Protein 1RFS (pdb70)

Foldseek 3Di:
DFKAAPVGHGAQQVVCLVPADAQGWGWIQADVRFTWTFHQHPVSHTDQKIFRQQFQPHGDGWPADSVQQWTFDPPPTWIAHVVQATDGDPRPGGTAMWTWDADPRTIHTHDDQDAPVVPRHTGPVVD

Structure (mmCIF, N/CA/C/O backbone):
data_1RFS
#
_entry.id   1RFS
#
_cell.length_a   29.050
_cell.length_b   31.870
_cell.length_c   35.790
_cell.angle_alpha   95.60
_cell.angle_beta   106.10
_cell.angle_gamma   117.30
#
_symmetry.space_group_name_H-M   'P 1'
#
loop_
_entity.id
_entity.type
_entity.pdbx_description
1 polymer 'RIESKE PROTEIN'
2 non-polymer 'FE2/S2 (INORGANIC) CLUSTER'
3 water water
#
loop_
_atom_site.group_PDB
_atom_site.id
_atom_site.type_symbol
_atom_site.label_atom_id
_atom_site.label_alt_id
_atom_site.label_comp_id
_atom_site.label_asym_id
_atom_site.label_entity_id
_atom_site.label_seq_id
_atom_site.pdbx_PDB_ins_code
_atom_site.Cartn_x
_atom_site.Cartn_y
_atom_site.Cartn_z
_atom_site.occupancy
_atom_site.B_iso_or_equiv
_atom_site.auth_seq_id
_atom_site.auth_comp_id
_atom_site.auth_asym_id
_atom_site.auth_atom_id
_atom_site.pdbx_PDB_model_num
ATOM 1 N N . THR A 1 13 ? 15.450 0.804 17.223 1.00 15.05 53 THR A N 1
ATOM 2 C CA . THR A 1 13 ? 14.080 0.730 16.642 1.00 15.16 53 THR A CA 1
ATOM 3 C C . THR A 1 13 ? 14.002 1.723 15.471 1.00 14.32 53 THR A C 1
ATOM 4 O O . THR A 1 13 ? 14.581 2.805 15.549 1.00 14.38 53 THR A O 1
ATOM 9 N N . ILE A 1 14 ? 13.379 1.321 14.365 1.00 13.03 54 ILE A N 1
ATOM 10 C CA . ILE A 1 14 ? 13.261 2.191 13.201 1.00 12.29 54 ILE A CA 1
ATOM 11 C C . ILE A 1 14 ? 12.284 3.326 13.479 1.00 11.69 54 ILE A C 1
ATOM 12 O O . ILE A 1 14 ? 11.144 3.086 13.853 1.00 11.94 54 ILE A O 1
ATOM 18 N N . ALA A 1 15 ? 12.727 4.561 13.289 1.00 11.35 55 ALA A N 1
ATOM 19 C CA . ALA A 1 15 ? 11.858 5.703 13.549 1.00 11.30 55 ALA A CA 1
ATOM 20 C C . ALA A 1 15 ? 10.712 5.744 12.554 1.00 11.36 55 ALA A C 1
ATOM 21 O O . ALA A 1 15 ? 10.893 5.416 11.381 1.00 11.38 55 ALA A O 1
ATOM 24 N N . LYS A 1 16 ? 9.531 6.119 13.035 1.00 11.62 56 LYS A N 1
ATOM 25 C CA . LYS A 1 16 ? 8.350 6.243 12.190 1.00 11.98 56 LYS A CA 1
ATOM 26 C C . LYS A 1 16 ? 7.793 7.658 12.306 1.00 11.76 56 LYS A C 1
ATOM 27 O O . LYS A 1 16 ? 7.759 8.232 13.398 1.00 11.38 56 LYS A O 1
ATOM 37 N N . ASP A 1 17 ? 7.421 8.251 11.179 1.00 11.61 57 ASP A N 1
ATOM 38 C CA . ASP A 1 17 ? 6.863 9.599 11.198 1.00 11.80 57 ASP A CA 1
ATOM 39 C C . ASP A 1 17 ? 5.425 9.591 11.724 1.00 11.98 57 ASP A C 1
ATOM 40 O O . ASP A 1 17 ? 4.878 8.526 12.027 1.00 11.66 57 ASP A O 1
ATOM 46 N N . ALA A 1 18 ? 4.791 10.759 11.764 1.00 12.42 58 ALA A N 1
ATOM 47 C CA . ALA A 1 18 ? 3.419 10.878 12.274 1.00 13.21 58 ALA A CA 1
ATOM 48 C C . ALA A 1 18 ? 2.373 10.085 11.492 1.00 13.62 58 ALA A C 1
ATOM 49 O O . ALA A 1 18 ? 1.261 9.857 11.979 1.00 14.32 58 ALA A O 1
ATOM 52 N N . LEU A 1 19 ? 2.701 9.695 10.266 1.00 13.25 59 LEU A N 1
ATOM 53 C CA . LEU A 1 19 ? 1.773 8.928 9.449 1.00 12.84 59 LEU A CA 1
ATOM 54 C C . LEU A 1 19 ? 2.045 7.436 9.526 1.00 12.44 59 LEU A C 1
ATOM 55 O O . LEU A 1 19 ? 1.375 6.652 8.871 1.00 12.04 59 LEU A O 1
ATOM 61 N N . GLY A 1 20 ? 3.016 7.045 10.349 1.00 11.71 60 GLY A N 1
ATOM 62 C CA . GLY A 1 20 ? 3.345 5.636 10.499 1.00 11.02 60 GLY A CA 1
ATOM 63 C C . GLY A 1 20 ? 4.342 5.079 9.493 1.00 10.55 60 GLY A C 1
ATOM 64 O O . GLY A 1 20 ? 4.507 3.870 9.393 1.00 10.60 60 GLY A O 1
ATOM 66 N N . ASN A 1 21 ? 5.029 5.949 8.767 1.00 10.22 61 ASN A N 1
ATOM 67 C CA . ASN A 1 21 ? 6.010 5.509 7.776 1.00 10.22 61 ASN A CA 1
ATOM 68 C C . ASN A 1 21 ? 7.411 5.543 8.333 1.00 10.07 61 ASN A C 1
ATOM 69 O O . ASN A 1 21 ? 7.745 6.475 9.064 1.00 10.26 61 ASN A O 1
ATOM 77 N N . ASP A 1 22 ? 8.232 4.554 7.972 1.00 9.96 62 ASP A N 1
ATOM 78 C CA . ASP A 1 22 ? 9.624 4.500 8.419 1.00 10.01 62 ASP A CA 1
ATOM 79 C C . ASP A 1 22 ? 10.301 5.768 7.936 1.00 9.64 62 ASP A C 1
ATOM 80 O O . ASP A 1 22 ? 10.005 6.248 6.845 1.00 9.90 62 ASP A O 1
ATOM 86 N N . VAL A 1 23 ? 11.186 6.338 8.740 1.00 9.36 63 VAL A N 1
ATOM 87 C CA . VAL A 1 23 ? 11.872 7.546 8.320 1.00 9.39 63 VAL A CA 1
ATOM 88 C C . VAL A 1 23 ? 13.082 7.165 7.471 1.00 10.06 63 VAL A C 1
ATOM 89 O O . VAL A 1 23 ? 13.989 6.481 7.949 1.00 9.71 63 VAL A O 1
ATOM 94 N N . ILE A 1 24 ? 13.050 7.535 6.194 1.00 10.21 64 ILE A N 1
ATOM 95 C CA . ILE A 1 24 ? 14.164 7.261 5.288 1.00 10.77 64 ILE A CA 1
ATOM 96 C C . ILE A 1 24 ? 15.008 8.538 5.247 1.00 10.45 64 ILE A C 1
ATOM 97 O O . ILE A 1 24 ? 14.580 9.562 4.709 1.00 11.20 64 ILE A O 1
ATOM 103 N N . ALA A 1 25 ? 16.195 8.466 5.842 1.00 10.64 65 ALA A N 1
ATOM 104 C CA . ALA A 1 25 ? 17.102 9.612 5.969 1.00 10.75 65 ALA A CA 1
ATOM 105 C C . ALA A 1 25 ? 17.234 10.569 4.778 1.00 11.01 65 ALA A C 1
ATOM 106 O O . ALA A 1 25 ? 17.005 11.775 4.909 1.00 11.17 65 ALA A O 1
ATOM 109 N N . ALA A 1 26 ? 17.613 10.039 3.623 1.00 11.00 66 ALA A N 1
ATOM 110 C CA . ALA A 1 26 ? 17.796 10.860 2.428 1.00 11.05 66 ALA A CA 1
ATOM 111 C C . ALA A 1 26 ? 16.526 11.616 2.052 1.00 11.59 66 ALA A C 1
ATOM 112 O O . ALA A 1 26 ? 16.591 12.763 1.633 1.00 11.35 66 ALA A O 1
ATOM 115 N N . GLU A 1 27 ? 15.367 10.985 2.242 1.00 11.95 67 GLU A N 1
ATOM 116 C CA . GLU A 1 27 ? 14.091 11.618 1.909 1.00 12.40 67 GLU A CA 1
ATOM 117 C C . GLU A 1 27 ? 13.702 12.675 2.938 1.00 12.38 67 GLU A C 1
ATOM 118 O O . GLU A 1 27 ? 13.200 13.753 2.584 1.00 11.95 67 GLU A O 1
ATOM 125 N N . TRP A 1 28 ? 13.921 12.346 4.209 1.00 12.37 68 TRP A N 1
ATOM 126 C CA . TRP A 1 28 ? 13.619 13.247 5.315 1.00 12.72 68 TRP A CA 1
ATOM 127 C C . TRP A 1 28 ? 14.364 14.574 5.144 1.00 12.81 68 TRP A C 1
ATOM 128 O O . TRP A 1 28 ? 13.779 15.651 5.301 1.00 12.34 68 TRP A O 1
ATOM 141 N N . LEU A 1 29 ? 15.648 14.485 4.807 1.00 13.05 69 LEU A N 1
ATOM 142 C CA . LEU A 1 29 ? 16.485 15.670 4.615 1.00 13.75 69 LEU A CA 1
ATOM 143 C C . LEU A 1 29 ? 16.085 16.543 3.418 1.00 14.08 69 LEU A C 1
ATOM 144 O O . LEU A 1 29 ? 16.538 17.676 3.288 1.00 14.53 69 LEU A O 1
ATOM 150 N N . LYS A 1 30 ? 15.239 16.022 2.536 1.00 14.46 70 LYS A N 1
ATOM 151 C CA . LYS A 1 30 ? 14.795 16.793 1.378 1.00 14.49 70 LYS A CA 1
ATOM 152 C C . LYS A 1 30 ? 13.605 17.672 1.720 1.00 14.97 70 LYS A C 1
ATOM 153 O O . LYS A 1 30 ? 13.386 18.695 1.080 1.00 15.12 70 LYS A O 1
ATOM 163 N N . THR A 1 31 ? 12.821 17.260 2.715 1.00 14.89 71 THR A N 1
ATOM 164 C CA . THR A 1 31 ? 11.619 17.993 3.089 1.00 15.33 71 THR A CA 1
ATOM 165 C C . THR A 1 31 ? 11.643 18.655 4.462 1.00 14.84 71 THR A C 1
ATOM 166 O O . THR A 1 31 ? 10.674 19.298 4.866 1.00 14.75 71 THR A O 1
ATOM 172 N N . HIS A 1 32 ? 12.726 18.465 5.200 1.00 14.33 72 HIS A N 1
ATOM 173 C CA . HIS A 1 32 ? 12.842 19.075 6.514 1.00 13.93 72 HIS A CA 1
ATOM 174 C C . HIS A 1 32 ? 14.034 20.017 6.496 1.00 13.30 72 HIS A C 1
ATOM 175 O O . HIS A 1 32 ? 15.169 19.576 6.358 1.00 13.24 72 HIS A O 1
ATOM 185 N N . ALA A 1 33 ? 13.751 21.311 6.600 1.00 12.43 73 ALA A N 1
ATOM 186 C CA . ALA A 1 33 ? 14.779 22.343 6.561 1.00 12.17 73 ALA A CA 1
ATOM 187 C C . ALA A 1 33 ? 15.791 22.271 7.690 1.00 12.01 73 ALA A C 1
ATOM 188 O O . ALA A 1 33 ? 15.495 21.778 8.782 1.00 11.38 73 ALA A O 1
ATOM 191 N N . PRO A 1 34 ? 17.015 22.761 7.437 1.00 12.09 74 PRO A N 1
ATOM 192 C CA . PRO A 1 34 ? 18.042 22.741 8.485 1.00 12.14 74 PRO A CA 1
ATOM 193 C C . PRO A 1 34 ? 17.468 23.434 9.720 1.00 12.50 74 PRO A C 1
ATOM 194 O O . PRO A 1 34 ? 16.751 24.435 9.603 1.00 12.40 74 PRO A O 1
ATOM 198 N N . GLY A 1 35 ? 17.729 22.866 10.892 1.00 12.93 75 GLY A N 1
ATOM 199 C CA . GLY A 1 35 ? 17.213 23.438 12.121 1.00 13.18 75 GLY A CA 1
ATOM 200 C C . GLY A 1 35 ? 15.841 22.907 12.492 1.00 13.43 75 GLY A C 1
ATOM 201 O O . GLY A 1 35 ? 15.287 23.280 13.524 1.00 13.80 75 GLY A O 1
ATOM 203 N N . ASP A 1 36 ? 15.274 22.051 11.652 1.00 13.49 76 ASP A N 1
ATOM 204 C CA . ASP A 1 36 ? 13.962 21.480 11.921 1.00 13.13 76 ASP A CA 1
ATOM 205 C C . ASP A 1 36 ? 13.992 20.496 13.096 1.00 12.72 76 ASP A C 1
ATOM 206 O O . ASP A 1 36 ? 14.984 19.798 13.307 1.00 12.17 76 ASP A O 1
ATOM 212 N N . ARG A 1 37 ? 12.915 20.478 13.879 1.00 12.19 77 ARG A N 1
ATOM 213 C CA . ARG A 1 37 ? 12.769 19.545 15.001 1.00 11.94 77 ARG A CA 1
ATOM 214 C C . ARG A 1 37 ? 11.340 19.025 14.839 1.00 11.10 77 ARG A C 1
ATOM 215 O O . ARG A 1 37 ? 10.381 19.778 14.973 1.00 10.93 77 ARG A O 1
ATOM 229 N N . THR A 1 38 ? 11.208 17.764 14.440 1.00 10.22 78 THR A N 1
ATOM 230 C CA . THR A 1 38 ? 9.902 17.152 14.226 1.00 8.97 78 THR A CA 1
ATOM 231 C C . THR A 1 38 ? 9.785 15.858 15.034 1.00 8.33 78 THR A C 1
ATOM 232 O O . THR A 1 38 ? 10.758 15.109 15.175 1.00 7.93 78 THR A O 1
ATOM 238 N N . LEU A 1 39 ? 8.604 15.614 15.586 1.00 7.91 79 LEU A N 1
ATOM 239 C CA . LEU A 1 39 ? 8.363 14.413 16.371 1.00 7.68 79 LEU A CA 1
ATOM 240 C C . LEU A 1 39 ? 8.211 13.160 15.517 1.00 7.82 79 LEU A C 1
ATOM 241 O O . LEU A 1 39 ? 7.622 13.198 14.430 1.00 7.73 79 LEU A O 1
ATOM 247 N N . THR A 1 40 ? 8.784 12.064 15.998 1.00 7.89 80 THR A N 1
ATOM 248 C CA . THR A 1 40 ? 8.686 10.778 15.330 1.00 8.45 80 THR A CA 1
ATOM 249 C C . THR A 1 40 ? 8.410 9.763 16.441 1.00 9.15 80 THR A C 1
ATOM 250 O O . THR A 1 40 ? 8.411 10.107 17.626 1.00 9.01 80 THR A O 1
ATOM 256 N N . GLN A 1 41 ? 8.149 8.524 16.069 1.00 9.37 81 GLN A N 1
ATOM 257 C CA . GLN A 1 41 ? 7.896 7.502 17.064 1.00 11.19 81 GLN A CA 1
ATOM 258 C C . GLN A 1 41 ? 9.254 6.857 17.370 1.00 10.86 81 GLN A C 1
ATOM 259 O O . GLN A 1 41 ? 9.889 6.306 16.467 1.00 11.18 81 GLN A O 1
ATOM 268 N N . GLY A 1 42 ? 9.707 6.958 18.618 1.00 10.91 82 GLY A N 1
ATOM 269 C CA . GLY A 1 42 ? 10.997 6.397 18.991 1.00 10.80 82 GLY A CA 1
ATOM 270 C C . GLY A 1 42 ? 10.992 5.117 19.801 1.00 10.88 82 GLY A C 1
ATOM 271 O O . GLY A 1 42 ? 10.128 4.255 19.618 1.00 10.77 82 GLY A O 1
ATOM 273 N N . LEU A 1 43 ? 11.969 4.993 20.700 1.00 11.14 83 LEU A N 1
ATOM 274 C CA . LEU A 1 43 ? 12.107 3.815 21.553 1.00 11.56 83 LEU A CA 1
ATOM 275 C C . LEU A 1 43 ? 10.864 3.629 22.409 1.00 12.06 83 LEU A C 1
ATOM 276 O O . LEU A 1 43 ? 10.392 4.569 23.054 1.00 11.68 83 LEU A O 1
ATOM 282 N N . LYS A 1 44 ? 10.348 2.404 22.410 1.00 12.53 84 LYS A N 1
ATOM 283 C CA . LYS A 1 44 ? 9.150 2.053 23.171 1.00 13.40 84 LYS A CA 1
ATOM 284 C C . LYS A 1 44 ? 7.949 2.902 22.762 1.00 13.18 84 LYS A C 1
ATOM 285 O O . LYS A 1 44 ? 7.017 3.062 23.534 1.00 13.50 84 LYS A O 1
ATOM 295 N N . GLY A 1 45 ? 7.994 3.435 21.540 1.00 12.97 85 GLY A N 1
ATOM 296 C CA . GLY A 1 45 ? 6.921 4.258 21.018 1.00 12.31 85 GLY A CA 1
ATOM 297 C C . GLY A 1 45 ? 6.906 5.712 21.459 1.00 12.17 85 GLY A C 1
ATOM 298 O O . GLY A 1 45 ? 6.074 6.487 20.975 1.00 12.13 85 GLY A O 1
ATOM 300 N N . ASP A 1 46 ? 7.831 6.106 22.333 1.00 11.64 86 ASP A N 1
ATOM 301 C CA . ASP A 1 46 ? 7.873 7.485 22.823 1.00 11.42 86 ASP A CA 1
ATOM 302 C C . ASP A 1 46 ? 8.118 8.523 21.750 1.00 10.74 86 ASP A C 1
ATOM 303 O O . ASP A 1 46 ? 8.973 8.330 20.892 1.00 10.95 86 ASP A O 1
ATOM 309 N N . PRO A 1 47 ? 7.345 9.621 21.765 1.00 10.20 87 PRO A N 1
ATOM 310 C CA . PRO A 1 47 ? 7.550 10.666 20.762 1.00 9.23 87 PRO A CA 1
ATOM 311 C C . PRO A 1 47 ? 8.985 11.155 20.942 1.00 8.73 87 PRO A C 1
ATOM 312 O O . PRO A 1 47 ? 9.410 11.479 22.055 1.00 8.07 87 PRO A O 1
ATOM 316 N N . THR A 1 48 ? 9.735 11.174 19.851 1.00 8.17 88 THR A N 1
ATOM 317 C CA . THR A 1 48 ? 11.131 11.561 19.893 1.00 8.17 88 THR A CA 1
ATOM 318 C C . THR A 1 48 ? 11.452 12.523 18.762 1.00 7.79 88 THR A C 1
ATOM 319 O O . THR A 1 48 ? 11.050 12.311 17.627 1.00 7.77 88 THR A O 1
ATOM 325 N N . TYR A 1 49 ? 12.122 13.614 19.097 1.00 8.11 89 TYR A N 1
ATOM 326 C CA . TYR A 1 49 ? 12.497 14.603 18.100 1.00 8.08 89 TYR A CA 1
ATOM 327 C C . TYR A 1 49 ? 13.663 14.186 17.212 1.00 8.42 89 TYR A C 1
ATOM 328 O O . TYR A 1 49 ? 14.728 13.790 17.708 1.00 7.82 89 TYR A O 1
ATOM 339 N N . LEU A 1 50 ? 13.432 14.249 15.903 1.00 8.83 90 LEU A N 1
ATOM 340 C CA . LEU A 1 50 ? 14.467 13.977 14.913 1.00 9.64 90 LEU A CA 1
ATOM 341 C C . LEU A 1 50 ? 14.878 15.414 14.548 1.00 10.00 90 LEU A C 1
ATOM 342 O O . LEU A 1 50 ? 14.014 16.255 14.258 1.00 10.06 90 LEU A O 1
ATOM 348 N N . VAL A 1 51 ? 16.168 15.723 14.641 1.00 10.44 91 VAL A N 1
ATOM 349 C CA . VAL A 1 51 ? 16.642 17.077 14.364 1.00 11.22 91 VAL A CA 1
ATOM 350 C C . VAL A 1 51 ? 17.566 17.190 13.153 1.00 11.56 91 VAL A C 1
ATOM 351 O O . VAL A 1 51 ? 18.518 16.416 13.011 1.00 11.03 91 VAL A O 1
ATOM 356 N N . VAL A 1 52 ? 17.274 18.152 12.282 1.00 12.03 92 VAL A N 1
ATOM 357 C CA . VAL A 1 52 ? 18.108 18.395 11.109 1.00 12.77 92 VAL A CA 1
ATOM 358 C C . VAL A 1 52 ? 19.062 19.496 11.540 1.00 13.59 92 VAL A C 1
ATOM 359 O O . VAL A 1 52 ? 18.637 20.569 11.973 1.00 13.55 92 VAL A O 1
ATOM 364 N N . GLU A 1 53 ? 20.349 19.179 11.504 1.00 14.57 93 GLU A N 1
ATOM 365 C CA . GLU A 1 53 ? 21.397 20.105 11.898 1.00 15.56 93 GLU A CA 1
ATOM 366 C C . GLU A 1 53 ? 21.529 21.281 10.953 1.00 16.22 93 GLU A C 1
ATOM 367 O O . GLU A 1 53 ? 20.986 21.273 9.847 1.00 15.92 93 GLU A O 1
ATOM 374 N N . SER A 1 54 ? 22.315 22.257 11.391 1.00 16.53 94 SER A N 1
ATOM 375 C CA . SER A 1 54 ? 22.598 23.469 10.637 1.00 17.29 94 SER A CA 1
ATOM 376 C C . SER A 1 54 ? 23.175 23.179 9.252 1.00 17.23 94 SER A C 1
ATOM 377 O O . SER A 1 54 ? 22.875 23.876 8.279 1.00 17.47 94 SER A O 1
ATOM 382 N N . ASP A 1 55 ? 24.023 22.158 9.182 1.00 17.05 95 ASP A N 1
ATOM 383 C CA . ASP A 1 55 ? 24.675 21.772 7.936 1.00 16.65 95 ASP A CA 1
ATOM 384 C C . ASP A 1 55 ? 23.881 20.758 7.109 1.00 15.88 95 ASP A C 1
ATOM 385 O O . ASP A 1 55 ? 24.455 19.996 6.332 1.00 15.74 95 ASP A O 1
ATOM 391 N N . LYS A 1 56 ? 22.581 20.675 7.355 1.00 14.66 96 LYS A N 1
ATOM 392 C CA . LYS A 1 56 ? 21.728 19.768 6.607 1.00 13.55 96 LYS A CA 1
ATOM 393 C C . LYS A 1 56 ? 22.051 18.273 6.773 1.00 13.36 96 LYS A C 1
ATOM 394 O O . LYS A 1 56 ? 22.028 17.510 5.809 1.00 13.13 96 LYS A O 1
ATOM 404 N N . THR A 1 57 ? 22.360 17.853 7.995 1.00 12.85 97 THR A N 1
ATOM 405 C CA . THR A 1 57 ? 22.612 16.438 8.262 1.00 12.44 97 THR A CA 1
ATOM 406 C C . THR A 1 57 ? 21.759 16.120 9.489 1.00 12.08 97 THR A C 1
ATOM 407 O O . THR A 1 57 ? 21.381 17.026 10.231 1.00 11.80 97 THR A O 1
ATOM 413 N N . LEU A 1 58 ? 21.407 14.858 9.687 1.00 11.64 98 LEU A N 1
ATOM 414 C CA . LEU A 1 58 ? 20.615 14.507 10.856 1.00 11.71 98 LEU A CA 1
ATOM 415 C C . LEU A 1 58 ? 21.503 14.509 12.087 1.00 11.53 98 LEU A C 1
ATOM 416 O O . LEU A 1 58 ? 22.668 14.099 12.028 1.00 11.29 98 LEU A O 1
ATOM 422 N N . ALA A 1 59 ? 20.962 14.989 13.201 1.00 10.84 99 ALA A N 1
ATOM 423 C CA . ALA A 1 59 ? 21.702 15.015 14.449 1.00 10.31 99 ALA A CA 1
ATOM 424 C C . ALA A 1 59 ? 21.934 13.565 14.879 1.00 10.12 99 ALA A C 1
ATOM 425 O O . ALA A 1 59 ? 21.138 12.681 14.564 1.00 9.86 99 ALA A O 1
ATOM 428 N N . THR A 1 60 ? 23.015 13.334 15.609 1.00 9.91 100 THR A N 1
ATOM 429 C CA . THR A 1 60 ? 23.377 12.000 16.060 1.00 10.52 100 THR A CA 1
ATOM 430 C C . THR A 1 60 ? 22.644 11.521 17.302 1.00 10.17 100 THR A C 1
ATOM 431 O O . THR A 1 60 ? 22.931 10.435 17.817 1.00 10.25 100 THR A O 1
ATOM 437 N N . PHE A 1 61 ? 21.715 12.336 17.790 1.00 9.66 101 PHE A N 1
ATOM 438 C CA . PHE A 1 61 ? 20.920 11.970 18.952 1.00 9.30 101 PHE A CA 1
ATOM 439 C C . PHE A 1 61 ? 19.497 12.451 18.739 1.00 9.12 101 PHE A C 1
ATOM 440 O O . PHE A 1 61 ? 19.251 13.405 17.983 1.00 9.13 101 PHE A O 1
ATOM 449 N N . GLY A 1 62 ? 18.562 11.751 19.367 1.00 8.42 102 GLY A N 1
ATOM 450 C CA . GLY A 1 62 ? 17.162 12.110 19.293 1.00 7.59 102 GLY A CA 1
ATOM 451 C C . GLY A 1 62 ? 16.803 12.563 20.689 1.00 7.09 102 GLY A C 1
ATOM 452 O O . GLY A 1 62 ? 17.454 12.148 21.659 1.00 7.43 102 GLY A O 1
ATOM 454 N N . ILE A 1 63 ? 15.798 13.426 20.802 1.00 6.78 103 ILE A N 1
ATOM 455 C CA . ILE A 1 63 ? 15.369 13.946 22.101 1.00 6.17 103 ILE A CA 1
ATOM 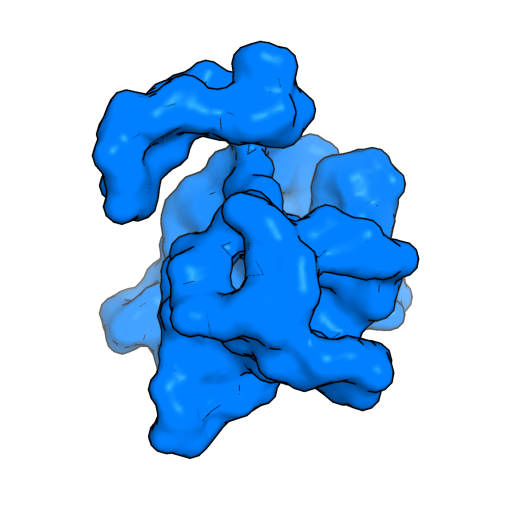456 C C . ILE A 1 63 ? 13.970 13.439 22.421 1.00 6.10 103 ILE A C 1
ATOM 457 O O . ILE A 1 63 ? 13.016 13.762 21.719 1.00 6.07 103 ILE A O 1
ATOM 463 N N . ASN A 1 64 ? 13.876 12.602 23.449 1.00 5.97 104 ASN A N 1
ATOM 464 C CA . ASN A 1 64 ? 12.602 12.028 23.889 1.00 5.97 104 ASN A CA 1
ATOM 465 C C . ASN A 1 64 ? 11.746 13.197 24.369 1.00 6.05 104 ASN A C 1
ATOM 466 O O . ASN A 1 64 ? 12.127 13.894 25.306 1.00 6.89 104 ASN A O 1
ATOM 474 N N . ALA A 1 65 ? 10.605 13.421 23.726 1.00 5.52 105 ALA A N 1
ATOM 475 C CA . ALA A 1 65 ? 9.716 14.544 24.066 1.00 5.52 105 ALA A CA 1
ATOM 476 C C . ALA A 1 65 ? 8.780 14.380 25.287 1.00 5.58 105 ALA A C 1
ATOM 477 O O . ALA A 1 65 ? 7.959 15.255 25.564 1.00 5.78 105 ALA A O 1
ATOM 480 N N . VAL A 1 66 ? 8.906 13.281 26.018 1.00 5.37 106 VAL A N 1
ATOM 481 C CA . VAL A 1 66 ? 8.057 13.043 27.186 1.00 4.92 106 VAL A CA 1
ATOM 482 C C . VAL A 1 66 ? 8.564 13.845 28.390 1.00 5.21 106 VAL A C 1
ATOM 483 O O . VAL A 1 66 ? 9.633 13.562 28.938 1.00 5.11 106 VAL A O 1
ATOM 488 N N . CYS A 1 67 ? 7.802 14.864 28.781 1.00 5.09 107 CYS A N 1
ATOM 489 C CA . CYS A 1 67 ? 8.162 15.719 29.916 1.00 5.13 107 CYS A CA 1
ATOM 490 C C . CYS A 1 67 ? 8.519 14.891 31.164 1.00 5.05 107 CYS A C 1
ATOM 491 O O . CYS A 1 67 ? 7.854 13.913 31.490 1.00 5.17 107 CYS A O 1
ATOM 495 N N . THR A 1 68 ? 9.551 15.304 31.881 1.00 5.22 108 THR A N 1
ATOM 496 C CA . THR A 1 68 ? 9.968 14.566 33.063 1.00 5.86 108 THR A CA 1
ATOM 497 C C . THR A 1 68 ? 9.156 14.886 34.308 1.00 6.21 108 THR A C 1
ATOM 498 O O . THR A 1 68 ? 9.454 14.363 35.392 1.00 6.20 108 THR A O 1
ATOM 504 N N . HIS A 1 69 ? 8.172 15.775 34.171 1.00 6.07 109 HIS A N 1
ATOM 505 C CA . HIS A 1 69 ? 7.311 16.112 35.302 1.00 6.84 109 HIS A CA 1
ATOM 506 C C . HIS A 1 69 ? 6.170 15.090 35.325 1.00 7.38 109 HIS A C 1
ATOM 507 O O . HIS A 1 69 ? 6.175 14.170 36.149 1.00 7.63 109 HIS A O 1
ATOM 516 N N . LEU A 1 70 ? 5.225 15.224 34.394 1.00 7.32 110 LEU A N 1
ATOM 517 C CA . LEU A 1 70 ? 4.077 14.327 34.364 1.00 8.93 110 LEU A CA 1
ATOM 518 C C . LEU A 1 70 ? 3.823 13.630 33.023 1.00 9.37 110 LEU A C 1
ATOM 519 O O . LEU A 1 70 ? 2.794 12.974 32.834 1.00 10.35 110 LEU A O 1
ATOM 525 N N . GLY A 1 71 ? 4.726 13.802 32.065 1.00 9.52 111 GLY A N 1
ATOM 526 C CA . GLY A 1 71 ? 4.534 13.084 30.818 1.00 9.38 111 GLY A CA 1
ATOM 527 C C . GLY A 1 71 ? 3.776 13.690 29.666 1.00 9.19 111 GLY A C 1
ATOM 528 O O . GLY A 1 71 ? 3.332 12.953 28.776 1.00 9.39 111 GLY A O 1
ATOM 530 N N . CYS A 1 72 ? 3.557 14.994 29.681 1.00 8.81 112 CYS A N 1
ATOM 531 C CA . CYS A 1 72 ? 2.928 15.615 28.530 1.00 8.32 112 CYS A CA 1
ATOM 532 C C . CYS A 1 72 ? 4.013 15.638 27.438 1.00 8.73 112 CYS A C 1
ATOM 533 O O . CYS A 1 72 ? 5.199 15.452 27.737 1.00 8.41 112 CYS A O 1
ATOM 537 N N . VAL A 1 73 ? 3.603 15.752 26.174 1.00 8.57 113 VAL A N 1
ATOM 538 C CA . VAL A 1 73 ? 4.555 15.813 25.067 1.00 7.98 113 VAL A CA 1
ATOM 539 C C . VAL A 1 73 ? 4.949 17.266 24.879 1.00 7.90 113 VAL A C 1
ATOM 540 O O . VAL A 1 73 ? 4.104 18.123 24.654 1.00 8.63 113 VAL A O 1
ATOM 545 N N . VAL A 1 74 ? 6.236 17.545 24.999 1.00 7.50 114 VAL A N 1
ATOM 546 C CA 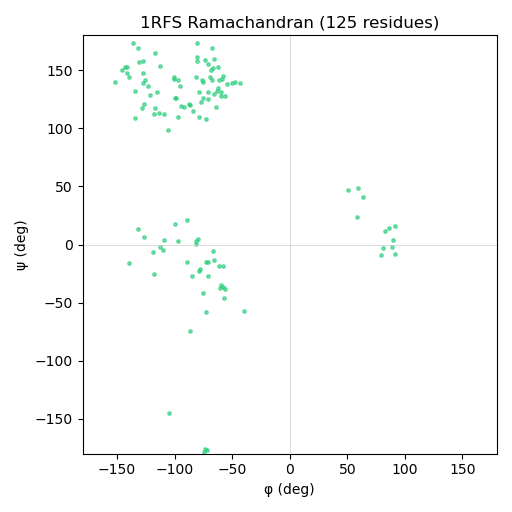. VAL A 1 74 ? 6.741 18.912 24.899 1.00 7.32 114 VAL A CA 1
ATOM 547 C C . VAL A 1 74 ? 7.052 19.399 23.477 1.00 7.11 114 VAL A C 1
ATOM 548 O O . VAL A 1 74 ? 7.879 18.811 22.778 1.00 6.83 114 VAL A O 1
ATOM 553 N N . PRO A 1 75 ? 6.387 20.482 23.031 1.00 6.78 115 PRO A N 1
ATOM 554 C CA . PRO A 1 75 ? 6.622 21.030 21.695 1.00 7.01 115 PRO A CA 1
ATOM 555 C C . PRO A 1 75 ? 7.873 21.908 21.685 1.00 7.16 115 PRO A C 1
ATOM 556 O O . PRO A 1 75 ? 8.318 22.377 22.726 1.00 6.90 115 PRO A O 1
ATOM 560 N N . PHE A 1 76 ? 8.424 22.149 20.505 1.00 7.53 116 PHE A N 1
ATOM 561 C CA . PHE A 1 76 ? 9.599 22.990 20.380 1.00 8.00 116 PHE A CA 1
ATOM 562 C C . PHE A 1 76 ? 9.159 24.413 20.041 1.00 8.72 116 PHE A C 1
ATOM 563 O O . PHE A 1 76 ? 8.286 24.612 19.195 1.00 9.11 116 PHE A O 1
ATOM 572 N N . ASN A 1 77 ? 9.779 25.386 20.700 1.00 9.14 117 ASN A N 1
ATOM 573 C CA . ASN A 1 77 ? 9.507 26.804 20.488 1.00 9.71 117 ASN A CA 1
ATOM 574 C C . ASN A 1 77 ? 10.719 27.317 19.712 1.00 10.18 117 ASN A C 1
ATOM 575 O O . ASN A 1 77 ? 11.778 27.584 20.293 1.00 10.26 117 ASN A O 1
ATOM 583 N N . ALA A 1 78 ? 10.580 27.416 18.396 1.00 11.10 118 ALA A N 1
ATOM 584 C CA . ALA A 1 78 ? 11.677 27.872 17.546 1.00 11.49 118 ALA A CA 1
ATOM 585 C C . ALA A 1 78 ? 12.151 29.288 17.868 1.00 11.66 118 ALA A C 1
ATOM 586 O O . ALA A 1 78 ? 13.354 29.560 17.849 1.00 11.65 118 ALA A O 1
ATOM 589 N N . ALA A 1 79 ? 11.214 30.169 18.217 1.00 11.41 119 ALA A N 1
ATOM 590 C CA . ALA A 1 79 ? 11.544 31.557 18.533 1.00 11.33 119 ALA A CA 1
ATOM 591 C C . ALA A 1 79 ? 12.520 31.714 19.698 1.00 11.45 119 ALA A C 1
ATOM 592 O O . ALA A 1 79 ? 13.365 32.620 19.692 1.00 11.10 119 ALA A O 1
ATOM 595 N N . GLU A 1 80 ? 12.414 30.836 20.693 1.00 11.09 120 GLU A N 1
ATOM 596 C CA . GLU A 1 80 ? 13.284 30.895 21.866 1.00 11.04 120 GLU A CA 1
ATOM 597 C C . GLU A 1 80 ? 14.292 29.755 21.959 1.00 11.33 120 GLU A C 1
ATOM 598 O O . GLU A 1 80 ? 15.122 29.729 22.873 1.00 11.01 120 GLU A O 1
ATOM 605 N N . ASN A 1 81 ? 14.206 28.808 21.033 1.00 11.55 121 ASN A N 1
ATOM 606 C CA . ASN A 1 81 ? 15.118 27.664 21.040 1.00 11.62 121 ASN A CA 1
ATOM 607 C C . ASN A 1 81 ? 15.001 26.891 22.336 1.00 10.50 121 ASN A C 1
ATOM 608 O O . ASN A 1 81 ? 15.998 26.554 22.976 1.00 10.32 121 ASN A O 1
ATOM 616 N N . LYS A 1 82 ? 13.761 26.608 22.702 1.00 9.71 122 LYS A N 1
ATOM 617 C CA . LYS A 1 82 ? 13.464 25.866 23.910 1.00 9.10 122 LYS A CA 1
ATOM 618 C C . LYS A 1 82 ? 12.285 24.950 23.655 1.00 8.41 122 LYS A C 1
ATOM 619 O O . LYS A 1 82 ? 11.480 25.200 22.755 1.00 8.45 122 LYS A O 1
ATOM 629 N N . PHE A 1 83 ? 12.230 23.856 24.404 1.00 7.67 123 PHE A N 1
ATOM 630 C CA . PHE A 1 83 ? 11.101 22.935 24.360 1.00 6.94 123 PHE A CA 1
ATOM 631 C C . PHE A 1 83 ? 10.362 23.430 25.599 1.00 6.91 123 PHE A C 1
ATOM 632 O O . PHE A 1 83 ? 10.969 23.566 26.659 1.00 6.31 123 PHE A O 1
ATOM 641 N N . ILE A 1 84 ? 9.091 23.777 25.445 1.00 6.75 124 ILE A N 1
ATOM 642 C CA . ILE A 1 84 ? 8.297 24.316 26.549 1.00 6.73 124 ILE A CA 1
ATOM 643 C C . ILE A 1 84 ? 7.015 23.502 26.705 1.00 7.09 124 ILE A C 1
ATOM 644 O O . ILE A 1 84 ? 6.216 23.401 25.765 1.00 6.81 124 ILE A O 1
ATOM 650 N N . CYS A 1 85 ? 6.832 22.912 27.886 1.00 7.31 125 CYS A N 1
ATOM 651 C CA . CYS A 1 85 ? 5.676 22.060 28.156 1.00 7.53 125 CYS A CA 1
ATOM 652 C C . CYS A 1 85 ? 4.409 22.862 28.419 1.00 8.53 125 CYS A C 1
ATOM 653 O O . CYS A 1 85 ? 4.348 23.670 29.350 1.00 8.69 125 CYS A O 1
ATOM 657 N N . PRO A 1 86 ? 3.363 22.610 27.625 1.00 9.00 126 PRO A N 1
ATOM 658 C CA . PRO A 1 86 ? 2.089 23.316 27.775 1.00 9.69 126 PRO A CA 1
ATOM 659 C C . PRO A 1 86 ? 1.299 22.881 29.015 1.00 9.77 126 PRO A C 1
ATOM 660 O O . PRO A 1 86 ? 0.371 23.560 29.413 1.00 10.23 126 PRO A O 1
ATOM 664 N N . CYS A 1 87 ? 1.657 21.757 29.624 1.00 9.30 127 CYS A N 1
ATOM 665 C CA . CYS A 1 87 ? 0.920 21.310 30.789 1.00 8.91 127 CYS A CA 1
ATOM 666 C C . CYS A 1 87 ? 1.165 22.130 32.049 1.00 8.98 127 CYS A C 1
ATOM 667 O O . CYS A 1 87 ? 0.213 22.674 32.622 1.00 9.14 127 CYS A O 1
ATOM 671 N N . HIS A 1 88 ? 2.415 22.230 32.497 1.00 8.51 128 HIS A N 1
ATOM 672 C CA . HIS A 1 88 ? 2.707 23.009 33.691 1.00 8.15 128 HIS A CA 1
ATOM 673 C C . HIS A 1 88 ? 3.881 23.967 33.512 1.00 8.14 128 HIS A C 1
ATOM 674 O O . HIS A 1 88 ? 4.409 24.492 34.491 1.00 8.08 128 HIS A O 1
ATOM 683 N N . GLY A 1 89 ? 4.285 24.168 32.254 1.00 7.93 129 GLY A N 1
ATOM 684 C CA . GLY A 1 89 ? 5.340 25.114 31.942 1.00 7.66 129 GLY A CA 1
ATOM 685 C C . GLY A 1 89 ? 6.807 24.762 32.046 1.00 7.76 129 GLY A C 1
ATOM 686 O O . GLY A 1 89 ? 7.642 25.673 32.031 1.00 8.32 129 GLY A O 1
ATOM 688 N N . SER A 1 90 ? 7.141 23.487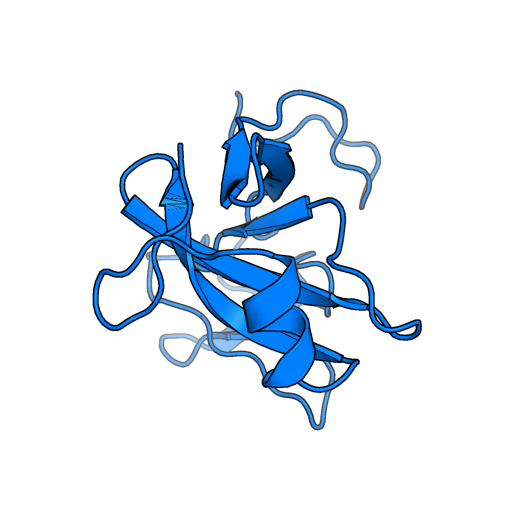 32.205 1.00 7.25 130 SER A N 1
ATOM 689 C CA . SER A 1 90 ? 8.543 23.092 32.265 1.00 6.94 130 SER A CA 1
ATOM 690 C C . SER A 1 90 ? 9.248 23.549 30.977 1.00 6.80 130 SER A C 1
ATOM 691 O O . SER A 1 90 ? 8.656 23.561 29.889 1.00 6.20 130 SER A O 1
ATOM 696 N N . GLN A 1 91 ? 10.509 23.942 31.108 1.00 6.71 131 GLN A N 1
ATOM 697 C CA . GLN A 1 91 ? 11.289 24.413 29.963 1.00 6.93 131 GLN A CA 1
ATOM 698 C C . GLN A 1 91 ? 12.607 23.664 29.856 1.00 6.72 131 GLN A C 1
ATOM 699 O O . GLN A 1 91 ? 13.195 23.303 30.879 1.00 6.33 131 GLN A O 1
ATOM 708 N N . TYR A 1 92 ? 13.084 23.471 28.623 1.00 6.73 132 TYR A N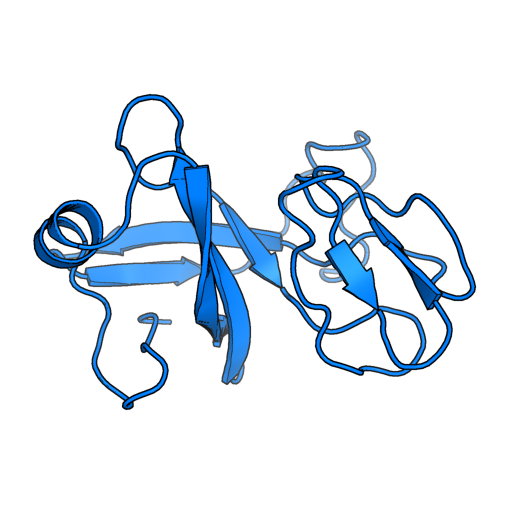 1
ATOM 709 C CA . TYR A 1 92 ? 14.339 22.765 28.361 1.00 6.68 132 TYR A CA 1
ATOM 710 C C . TYR A 1 92 ? 15.034 23.497 27.222 1.00 7.14 132 TYR A C 1
ATOM 711 O O . TYR A 1 92 ? 14.347 24.030 26.342 1.00 6.99 132 TYR A O 1
ATOM 722 N N . ASN A 1 93 ? 16.371 23.515 27.208 1.00 7.72 133 ASN A N 1
ATOM 723 C CA . ASN A 1 93 ? 17.081 24.193 26.115 1.00 8.01 133 ASN A CA 1
ATOM 724 C C . ASN A 1 93 ? 16.968 23.394 24.813 1.00 8.66 133 ASN A C 1
ATOM 725 O O . ASN A 1 93 ? 16.308 22.347 24.782 1.00 8.27 133 ASN A O 1
ATOM 733 N N . ASN A 1 94 ? 17.623 23.845 23.745 1.00 8.71 134 ASN A N 1
ATOM 734 C CA . ASN A 1 94 ? 17.492 23.123 22.481 1.00 9.51 134 ASN A CA 1
ATOM 735 C C . ASN A 1 94 ? 18.084 21.718 22.399 1.00 9.42 134 ASN A C 1
ATOM 736 O O . ASN A 1 94 ? 17.890 21.016 21.406 1.00 9.21 134 ASN A O 1
ATOM 744 N N . GLN A 1 95 ? 18.775 21.294 23.451 1.00 9.42 135 GLN A N 1
ATOM 745 C CA . GLN A 1 95 ? 19.338 19.948 23.491 1.00 9.70 135 GLN A CA 1
ATOM 746 C C . GLN A 1 95 ? 18.565 19.116 24.504 1.00 9.28 135 GLN A C 1
ATOM 747 O O . GLN A 1 95 ? 18.915 17.967 24.777 1.00 8.28 135 GLN A O 1
ATOM 756 N N . GLY A 1 96 ? 17.518 19.721 25.064 1.00 8.88 136 GLY A N 1
ATOM 757 C CA . GLY A 1 96 ? 16.689 19.029 26.034 1.00 8.40 136 GLY A CA 1
ATOM 758 C C . GLY A 1 96 ? 17.105 19.140 27.487 1.00 8.49 136 GLY A C 1
ATOM 759 O O . GLY A 1 96 ? 16.478 18.510 28.335 1.00 8.44 136 GLY A O 1
ATOM 761 N N . ARG A 1 97 ? 18.140 19.924 27.789 1.00 8.18 137 ARG A N 1
ATOM 762 C CA . ARG A 1 97 ? 18.603 20.090 29.170 1.00 8.25 137 ARG A CA 1
ATOM 763 C C . ARG A 1 97 ? 17.564 20.914 29.926 1.00 7.47 137 ARG A C 1
ATOM 764 O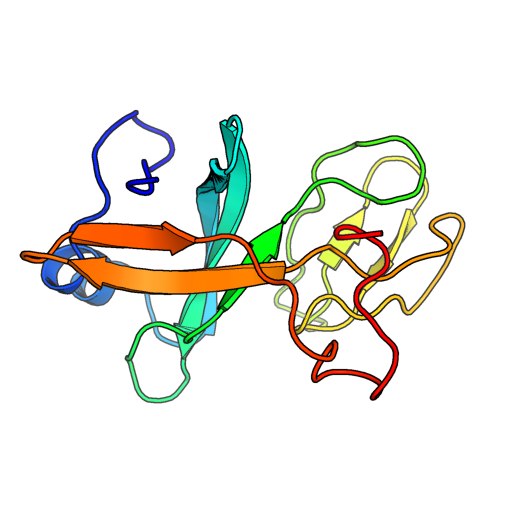 O . ARG A 1 97 ? 17.136 21.955 29.433 1.00 6.82 137 ARG A O 1
ATOM 778 N N . VAL A 1 98 ? 17.153 20.458 31.109 1.00 6.88 138 VAL A N 1
ATOM 779 C CA . VAL A 1 98 ? 16.126 21.185 31.854 1.00 7.14 138 VAL A CA 1
ATOM 780 C C . VAL A 1 98 ? 16.558 22.592 32.260 1.00 7.60 138 VAL A C 1
ATOM 781 O O . VAL A 1 98 ? 17.663 22.810 32.774 1.00 7.74 138 VAL A O 1
ATOM 786 N N . VAL A 1 99 ? 15.673 23.541 31.997 1.00 7.68 139 VAL A N 1
ATOM 787 C CA . VAL A 1 99 ? 15.917 24.942 32.273 1.00 8.60 139 VAL A CA 1
ATOM 788 C C . VAL A 1 99 ? 14.933 25.538 33.291 1.00 8.79 139 VAL A C 1
ATOM 789 O O . VAL A 1 99 ? 15.259 26.508 33.987 1.00 8.56 139 VAL A O 1
ATOM 794 N N . ARG A 1 100 ? 13.740 24.956 33.393 1.00 9.03 140 ARG A N 1
ATOM 795 C CA . ARG A 1 100 ? 12.746 25.425 34.345 1.00 9.73 140 ARG A CA 1
ATOM 796 C C . ARG A 1 100 ? 11.832 24.285 34.776 1.00 9.19 140 ARG A C 1
ATOM 797 O O . ARG A 1 100 ? 11.441 23.466 33.946 1.00 8.81 140 ARG A O 1
ATOM 811 N N . GLY A 1 101 ? 11.487 24.254 36.065 1.00 8.71 141 GLY A N 1
ATOM 812 C CA . GLY A 1 101 ? 10.614 23.223 36.599 1.00 7.79 141 GLY A CA 1
ATOM 813 C C . GLY A 1 101 ? 9.161 23.421 36.193 1.00 7.92 141 GLY A C 1
ATOM 814 O O . GLY A 1 101 ? 8.852 24.345 35.443 1.00 7.82 141 GLY A O 1
ATOM 816 N N . PRO A 1 102 ? 8.229 22.581 36.682 1.00 7.67 142 PRO A N 1
ATOM 817 C CA . PRO A 1 102 ? 8.428 21.566 37.726 1.00 7.60 142 PRO A CA 1
ATOM 818 C C . PRO A 1 102 ? 9.253 20.328 37.352 1.00 7.96 142 PRO A C 1
ATOM 819 O O . PRO 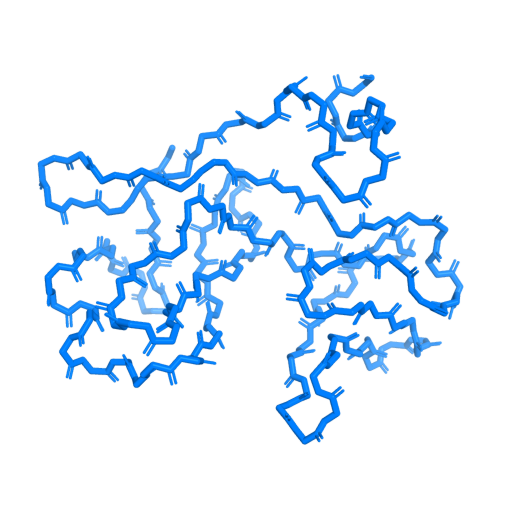A 1 102 ? 9.649 19.578 38.230 1.00 8.93 142 PRO A O 1
ATOM 823 N N . ALA A 1 103 ? 9.481 20.082 36.068 1.00 7.86 143 ALA A N 1
ATOM 824 C CA . ALA A 1 103 ? 10.283 18.931 35.649 1.00 7.77 143 ALA A CA 1
ATOM 825 C C . ALA A 1 103 ? 11.652 19.023 36.319 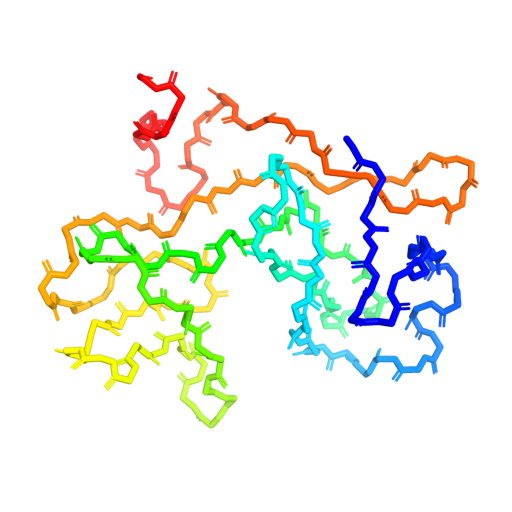1.00 7.79 143 ALA A C 1
ATOM 826 O O . ALA A 1 103 ? 12.291 20.070 36.271 1.00 8.38 143 ALA A O 1
ATOM 829 N N . PRO A 1 104 ? 12.094 17.948 36.999 1.00 8.09 144 PRO A N 1
ATOM 830 C CA . PRO A 1 104 ? 13.394 17.937 37.678 1.00 8.12 144 PRO A CA 1
ATOM 831 C C . PRO A 1 104 ? 14.565 17.461 36.821 1.00 8.21 144 PRO A C 1
ATOM 832 O O . PRO A 1 104 ? 15.731 17.684 37.174 1.00 8.34 144 PRO A O 1
ATOM 836 N N . LEU A 1 105 ? 14.259 16.818 35.692 1.00 7.52 145 LEU A N 1
ATOM 837 C CA . LEU A 1 105 ? 15.298 16.249 34.835 1.00 6.60 145 LEU A CA 1
ATOM 838 C C . LEU A 1 105 ? 15.250 16.645 33.358 1.00 6.18 145 LEU A C 1
ATOM 839 O O . LEU A 1 105 ? 14.204 17.010 32.822 1.00 5.70 145 LEU A O 1
ATOM 845 N N . SER A 1 106 ? 16.391 16.521 32.693 1.00 5.54 146 SER A N 1
ATOM 846 C CA . SER A 1 106 ? 16.485 16.844 31.273 1.00 5.52 146 SER A CA 1
ATOM 847 C C . SER A 1 106 ? 15.741 15.790 30.466 1.00 5.40 146 SER A C 1
ATOM 848 O O . SER A 1 106 ? 15.574 14.652 30.918 1.00 6.10 146 SER A O 1
ATOM 853 N N . LEU A 1 107 ? 15.288 16.155 29.274 1.00 5.49 147 LEU A N 1
ATOM 854 C CA . LEU A 1 107 ? 14.613 15.189 28.421 1.00 5.10 147 LEU A CA 1
ATOM 855 C C . LEU A 1 107 ? 15.609 14.069 28.121 1.00 5.30 147 LEU A C 1
ATOM 856 O O . LEU A 1 107 ? 16.806 14.328 27.943 1.00 5.34 147 LEU A O 1
ATOM 862 N N . ALA A 1 108 ? 15.119 12.834 28.096 1.00 4.95 148 ALA A N 1
ATOM 863 C CA . ALA A 1 108 ? 15.964 11.675 27.828 1.00 4.58 148 ALA A CA 1
ATOM 864 C C . ALA A 1 108 ? 16.500 11.717 26.386 1.00 4.75 148 ALA A C 1
ATOM 865 O O . ALA A 1 108 ? 15.926 12.371 25.513 1.00 5.01 148 ALA A O 1
ATOM 868 N N . LEU A 1 109 ? 17.577 10.985 26.142 1.00 4.33 149 LEU A N 1
ATOM 869 C CA . LEU A 1 109 ? 18.199 10.938 24.828 1.00 5.07 149 LEU A CA 1
ATOM 870 C C . LEU A 1 109 ? 18.143 9.528 24.267 1.00 5.85 149 LEU A C 1
ATOM 871 O O . LEU A 1 109 ? 17.877 8.559 24.980 1.00 5.37 149 LEU A O 1
ATOM 877 N N . ALA A 1 110 ? 18.395 9.443 22.970 1.00 6.72 150 ALA A N 1
ATOM 878 C CA . ALA A 1 110 ? 18.472 8.187 22.249 1.00 7.61 150 ALA A CA 1
ATOM 879 C C . ALA A 1 110 ? 19.545 8.464 21.205 1.00 8.12 150 ALA A C 1
ATOM 880 O O . ALA A 1 110 ? 19.771 9.625 20.851 1.00 8.52 150 ALA A O 1
ATOM 883 N N . HIS A 1 111 ? 20.284 7.441 20.801 1.00 9.18 151 HIS A N 1
ATOM 884 C CA . HIS A 1 111 ? 21.277 7.622 19.748 1.00 9.96 151 HIS A CA 1
ATOM 885 C C . HIS A 1 111 ? 20.481 7.562 18.448 1.00 10.34 151 HIS A C 1
ATOM 886 O O . HIS A 1 111 ? 19.467 6.872 18.376 1.00 10.36 151 HIS A O 1
ATOM 896 N N . CYS A 1 112 ? 20.884 8.363 17.470 1.00 11.97 152 CYS A N 1
ATOM 897 C CA . CYS A 1 112 ? 20.215 8.400 16.172 1.00 13.92 152 CYS A CA 1
ATOM 898 C C . CYS A 1 112 ? 21.241 7.944 15.134 1.00 15.14 152 CYS A C 1
ATOM 899 O O . CYS A 1 112 ? 22.295 8.573 14.968 1.00 15.14 152 CYS A O 1
ATOM 903 N N . ASP A 1 113 ? 20.949 6.829 14.475 1.00 16.62 153 ASP A N 1
ATOM 904 C CA . ASP A 1 113 ? 21.845 6.258 13.470 1.00 18.21 153 ASP A CA 1
ATOM 905 C C . ASP A 1 113 ? 21.009 5.934 12.225 1.00 17.99 153 ASP A C 1
ATOM 906 O O . ASP A 1 113 ? 19.787 6.051 12.250 1.00 17.72 153 ASP A O 1
ATOM 912 N N . VAL A 1 114 ? 21.670 5.618 11.120 1.00 18.00 154 VAL A N 1
ATOM 913 C CA . VAL A 1 114 ? 20.970 5.274 9.888 1.00 17.47 154 VAL A CA 1
ATOM 914 C C . VAL A 1 114 ? 21.415 3.873 9.503 1.00 17.55 154 VAL A C 1
ATOM 915 O O . VAL A 1 114 ? 22.611 3.582 9.470 1.00 17.65 154 VAL A O 1
ATOM 920 N N . ASP A 1 115 ? 20.448 2.999 9.258 1.00 17.58 155 ASP A N 1
ATOM 921 C CA . ASP A 1 115 ? 20.711 1.617 8.888 1.00 17.59 155 ASP A CA 1
ATOM 922 C C . ASP A 1 115 ? 19.922 1.294 7.619 1.00 16.57 155 ASP A C 1
ATOM 923 O O . ASP A 1 115 ? 18.693 1.343 7.605 1.00 15.92 155 ASP A O 1
ATOM 929 N N . ASP A 1 116 ? 20.646 0.981 6.550 1.00 15.57 156 ASP A N 1
ATOM 930 C CA . ASP A 1 116 ? 20.046 0.703 5.242 1.00 14.78 156 ASP A CA 1
ATOM 931 C C . ASP A 1 116 ? 19.081 1.818 4.839 1.00 14.09 156 ASP A C 1
ATOM 932 O O . ASP A 1 116 ? 17.937 1.572 4.441 1.00 13.77 156 ASP A O 1
ATOM 938 N N . GLY A 1 117 ? 19.555 3.049 5.003 1.00 13.39 157 GLY A N 1
ATOM 939 C CA . GLY A 1 117 ? 18.781 4.220 4.645 1.00 12.60 157 GLY A CA 1
ATOM 940 C C . GLY A 1 117 ? 17.708 4.656 5.619 1.00 11.99 157 GLY A C 1
ATOM 941 O O . GLY A 1 117 ? 17.137 5.742 5.459 1.00 11.86 157 GLY A O 1
ATOM 943 N N . LYS A 1 118 ? 17.447 3.833 6.627 1.00 11.22 158 LYS A N 1
ATOM 944 C CA . LYS A 1 118 ? 16.415 4.143 7.604 1.00 10.95 158 LYS A CA 1
ATOM 945 C C . LYS A 1 118 ? 16.998 4.697 8.884 1.00 10.47 158 LYS A C 1
ATOM 946 O O . LYS A 1 118 ? 18.064 4.269 9.318 1.00 10.10 158 LYS A O 1
ATOM 956 N N . VAL A 1 119 ? 16.309 5.668 9.475 1.00 9.67 159 VAL A N 1
ATOM 957 C CA . VAL A 1 119 ? 16.757 6.254 10.731 1.00 9.36 159 VAL A CA 1
ATOM 958 C C . VAL A 1 119 ? 16.365 5.295 11.849 1.00 9.40 159 VAL A C 1
ATOM 959 O O . VAL A 1 119 ? 15.233 4.801 11.888 1.00 8.79 159 VAL A O 1
ATOM 964 N N . VAL A 1 120 ? 17.310 4.980 12.723 1.00 9.40 160 VAL A N 1
ATOM 965 C CA . VAL A 1 120 ? 17.022 4.090 13.832 1.00 10.35 160 VAL A CA 1
ATOM 966 C C . VAL A 1 120 ? 17.447 4.734 15.142 1.00 10.29 160 VAL A C 1
ATOM 967 O O . VAL A 1 120 ? 18.476 5.409 15.214 1.00 10.84 160 VAL A O 1
ATOM 972 N N . PHE A 1 121 ? 16.617 4.576 16.160 1.00 10.07 161 PHE A N 1
ATOM 973 C CA . PHE A 1 121 ? 16.947 5.102 17.477 1.00 10.24 161 PHE A CA 1
ATOM 974 C C . PHE A 1 121 ? 17.455 3.905 18.262 1.00 10.30 161 PHE A C 1
ATOM 975 O O . PHE A 1 121 ? 16.972 2.777 18.090 1.00 10.44 161 PHE A O 1
ATOM 984 N N . VAL A 1 122 ? 18.437 4.146 19.114 1.00 10.37 162 VAL A N 1
ATOM 985 C CA . VAL A 1 122 ? 19.030 3.087 19.900 1.00 10.55 162 VAL A CA 1
ATOM 986 C C . VAL A 1 122 ? 19.267 3.650 21.305 1.00 9.89 162 VAL A C 1
ATOM 987 O O . VAL A 1 122 ? 19.535 4.844 21.455 1.00 9.90 162 VAL A O 1
ATOM 992 N N . PRO A 1 123 ? 19.088 2.821 22.350 1.00 9.17 163 PRO A N 1
ATOM 993 C CA . PRO A 1 123 ? 19.285 3.255 23.745 1.00 8.77 163 PRO A CA 1
ATOM 994 C C . PRO A 1 123 ? 20.590 4.025 24.024 1.00 8.09 163 PRO A C 1
ATOM 995 O O . PRO A 1 123 ? 21.653 3.690 23.498 1.00 7.52 163 PRO A O 1
ATOM 999 N N . TRP A 1 124 ? 20.486 5.062 24.853 1.00 7.59 164 TRP A N 1
ATOM 1000 C CA . TRP A 1 124 ? 21.628 5.876 25.229 1.00 7.98 164 TRP A CA 1
ATOM 1001 C C . TRP A 1 124 ? 21.964 5.584 26.688 1.00 8.29 164 TRP A C 1
ATOM 1002 O O . TRP A 1 124 ? 21.181 5.893 27.578 1.00 8.35 164 TRP A O 1
ATOM 1015 N N . THR A 1 125 ? 23.109 4.953 26.923 1.00 8.62 165 THR A N 1
ATOM 1016 C CA . THR A 1 125 ? 23.550 4.635 28.277 1.00 8.96 165 THR A CA 1
ATOM 1017 C C . THR A 1 125 ? 24.878 5.301 28.621 1.00 9.22 165 THR A C 1
ATOM 1018 O O . THR A 1 125 ? 25.351 5.209 29.755 1.00 9.05 165 THR A O 1
ATOM 1024 N N . GLU A 1 126 ? 25.503 5.950 27.646 1.00 9.83 166 GLU A N 1
ATOM 1025 C CA . GLU A 1 126 ? 26.764 6.601 27.947 1.00 10.66 166 GLU A CA 1
ATOM 1026 C C . GLU A 1 126 ? 26.491 7.946 28.611 1.00 10.07 166 GLU A C 1
ATOM 1027 O O . GLU A 1 126 ? 25.331 8.348 28.753 1.00 9.82 166 GLU A O 1
ATOM 1034 N N . THR A 1 127 ? 27.552 8.606 29.063 1.00 9.35 167 THR A N 1
ATOM 1035 C CA . THR A 1 127 ? 27.445 9.908 29.714 1.00 8.86 167 THR A CA 1
ATOM 1036 C C . THR A 1 127 ? 26.476 10.856 29.020 1.00 8.16 167 THR A C 1
ATOM 1037 O O . THR A 1 127 ? 26.397 10.908 27.792 1.00 7.06 167 THR A O 1
ATOM 1043 N N . ASP A 1 128 ? 25.700 11.577 29.820 1.00 7.96 168 ASP A N 1
ATOM 1044 C CA . ASP A 1 128 ? 24.773 12.553 29.282 1.00 7.96 168 ASP A CA 1
ATOM 1045 C C . ASP A 1 128 ? 25.720 13.666 28.826 1.00 7.76 168 ASP A C 1
ATOM 1046 O O . ASP A 1 128 ? 26.275 14.391 29.656 1.00 7.38 168 ASP A O 1
ATOM 1052 N N . PHE A 1 129 ? 25.887 13.809 27.512 1.00 8.11 169 PHE A N 1
ATOM 1053 C CA . PHE A 1 129 ? 26.808 14.806 26.964 1.00 8.77 169 PHE A CA 1
ATOM 1054 C C . PHE A 1 129 ? 26.532 16.252 27.362 1.00 8.93 169 PHE A C 1
ATOM 1055 O O . PHE A 1 129 ? 27.394 17.111 27.242 1.00 8.89 169 PHE A O 1
ATOM 1064 N N . ARG A 1 130 ? 25.321 16.515 27.829 1.00 9.24 170 ARG A N 1
ATOM 1065 C CA . ARG A 1 130 ? 24.926 17.861 28.212 1.00 8.60 170 ARG A CA 1
ATOM 1066 C C . ARG A 1 130 ? 25.424 18.325 29.575 1.00 8.92 170 ARG A C 1
ATOM 1067 O O . ARG A 1 130 ? 25.543 19.531 29.816 1.00 8.46 170 ARG A O 1
ATOM 1081 N N . THR A 1 131 ? 25.740 17.387 30.457 1.00 8.82 171 THR A N 1
ATOM 1082 C CA . THR A 1 131 ? 26.154 17.758 31.804 1.00 9.76 171 THR A CA 1
ATOM 1083 C C . THR A 1 131 ? 27.316 16.953 32.403 1.00 10.17 171 THR A C 1
ATOM 1084 O O . THR A 1 131 ? 27.864 17.327 33.443 1.00 10.09 171 THR A O 1
ATOM 1090 N N . GLY A 1 132 ? 27.623 15.806 31.806 1.00 10.50 172 GLY A N 1
ATOM 1091 C CA . GLY A 1 132 ? 28.685 14.966 32.332 1.00 10.96 172 GLY A CA 1
ATOM 1092 C C . GLY A 1 132 ? 28.132 13.954 33.326 1.00 11.63 172 GLY A C 1
ATOM 1093 O O . GLY A 1 132 ? 28.851 13.057 33.775 1.00 11.91 172 GLY A O 1
ATOM 1095 N N . GLU A 1 133 ? 26.854 14.092 33.677 1.00 11.58 173 GLU A N 1
ATOM 1096 C CA . GLU A 1 133 ? 26.216 13.171 34.614 1.00 11.94 173 GLU A CA 1
ATOM 1097 C C . GLU A 1 133 ? 25.810 11.894 33.890 1.00 11.38 173 GLU A C 1
ATOM 1098 O O . GLU A 1 133 ? 25.643 11.893 32.671 1.00 11.03 173 GLU A O 1
ATOM 1105 N N . ALA A 1 134 ? 25.644 10.812 34.640 1.00 10.97 174 ALA A N 1
ATOM 1106 C CA . ALA A 1 134 ? 25.212 9.556 34.050 1.00 10.81 174 ALA A CA 1
ATOM 1107 C C . ALA A 1 134 ? 23.767 9.793 33.609 1.00 11.00 174 ALA A C 1
ATOM 1108 O O . ALA A 1 134 ? 23.065 10.638 34.181 1.00 10.75 174 ALA A O 1
ATOM 1111 N N . PRO A 1 135 ? 23.318 9.102 32.559 1.00 10.41 175 PRO A N 1
ATOM 1112 C CA . PRO A 1 135 ? 21.940 9.314 32.127 1.00 10.83 175 PRO A CA 1
ATOM 1113 C C . PRO A 1 135 ? 20.978 8.828 33.218 1.00 11.32 175 PRO A C 1
ATOM 1114 O O . PRO A 1 135 ? 21.120 7.725 33.731 1.00 11.63 175 PRO A O 1
ATOM 1118 N N . TRP A 1 136 ? 20.017 9.664 33.596 1.00 11.69 176 TRP A N 1
ATOM 1119 C CA . TRP A 1 136 ? 19.069 9.285 34.641 1.00 11.87 176 TRP A CA 1
ATOM 1120 C C . TRP A 1 136 ? 18.086 8.213 34.164 1.00 13.07 176 TRP A C 1
ATOM 1121 O O . TRP A 1 136 ? 17.563 7.436 34.973 1.00 13.57 176 TRP A O 1
ATOM 1134 N N . TRP A 1 137 ? 17.828 8.182 32.857 1.00 13.68 177 TRP A N 1
ATOM 1135 C CA . TRP A 1 137 ? 16.881 7.233 32.266 1.00 15.05 177 TRP A CA 1
ATOM 1136 C C . TRP A 1 137 ? 17.405 5.812 32.078 1.00 17.09 177 TRP A C 1
ATOM 1137 O O . TRP A 1 137 ? 16.621 4.874 31.904 1.00 17.03 177 TRP A O 1
ATOM 1150 N N . SER A 1 138 ? 18.723 5.661 32.047 1.00 19.73 178 SER A N 1
ATOM 1151 C CA . SER A 1 138 ? 19.325 4.342 31.890 1.00 23.08 178 SER A CA 1
ATOM 1152 C C . SER A 1 138 ? 19.768 3.801 33.236 1.00 25.07 178 SER A C 1
ATOM 1153 O O . SER A 1 138 ? 20.556 2.856 33.294 1.00 26.41 178 SER A O 1
ATOM 1158 N N . ALA A 1 139 ? 19.224 4.388 34.299 1.00 27.12 179 ALA A N 1
ATOM 1159 C CA . ALA A 1 139 ? 19.528 4.021 35.682 1.00 28.78 179 ALA A CA 1
ATOM 1160 C C . ALA A 1 139 ? 20.890 4.569 36.088 1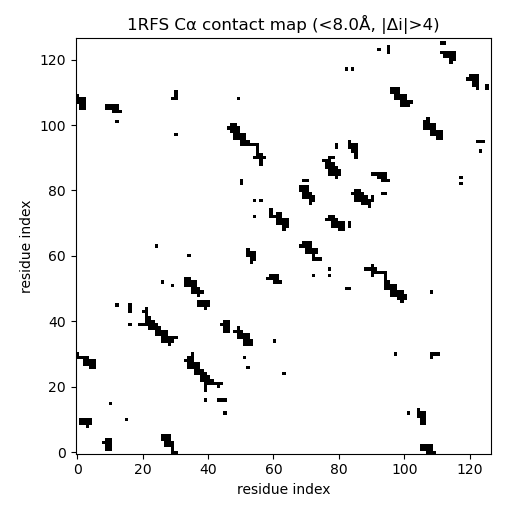.00 29.70 179 ALA A C 1
ATOM 1161 O O . ALA A 1 139 ? 21.765 4.703 35.200 1.00 30.72 179 ALA A O 1
#

Organism: Spinacia oleracea (NCBI:txid3562)

Secondary structure (DSSP, 8-state):
-B-B-TTS-B-BHHHHHHHS-TT-EEEEE-GGG-EEEEEB-TTSSB-SEEEE-B-TTT-PBPPEETTTTEEE-TTT--EEETT--EEESS--SPPPEEEEEEETTEEEEEE--S--TTTSSPPSTT-

Solvent-accessible surface area: 6713 Å² total; per-residue (Å²): 85,74,0,77,34,104,158,38,83,40,2,83,12,62,88,20,37,141,111,34,66,65,39,40,53,44,58,6,93,6,38,202,36,47,35,3,9,0,6,0,72,108,102,110,67,24,4,104,26,0,0,25,0,49,6,25,67,133,36,37,68,0,64,46,51,74,103,97,68,49,0,44,3,100,57,103,28,1,30,0,47,48,68,0,96,27,81,150,34,66,5,92,66,11,0,12,5,5,43,13,89,66,89,139,35,65,0,21,0,71,84,20,97,103,75,7,87,33,56,56,120,76,7,105,60,38,133

CATH classification: 2.102.10.10

InterPro domains:
  IPR005805 Rieske iron-sulphur protein, C-terminal [PR00162] (153-164)
  IPR005805 Rieske iron-sulphur protein, C-terminal [PR00162] (174-186)
  IPR005805 Rieske iron-sulphur protein, C-terminal [PR00162] (186-198)
  IPR014349 Rieske iron-sulphur protein [PTHR10134] (54-216)
  IPR017941 Rieske [2Fe-2S] iron-sulphur domain [PF00355] (132-196)
  IPR017941 Rieske [2Fe-2S] iron-sulphur domain [PS51296] (116-212)
  IPR023960 Cytochrome b6-f complex iron-sulfur subunit [MF_01335] (52-230)
  IPR036922 Rieske [2Fe-2S] iron-sulphur domain superfamily [G3DSA:2.102.10.10] (95-230)
  IPR036922 Rieske [2Fe-2S] iron-sulphur domain superfamily [SSF50022] (58-228)
  IPR057415 Cytochrome b6-f complex iron-sulfur subunit-like, transmembrane anchor [PF25471] (57-104)

Nearest PDB structures (foldseek):
  1rfs-assembly1_A  TM=1.008E+00  e=4.070E-25  Spinacia oleracea
  9es7-assembly1_D  TM=9.841E-01  e=2.596E-21  Spinacia oleracea
  7qrm-assembly1_D  TM=9.820E-01  e=9.740E-21  Spinacia oleracea
  1q90-assembly1_C  TM=9.778E-01  e=1.466E-18  Chlamydomonas reinhardtii
  3azc-assembly1_A  TM=9.858E-01  e=2.543E-18  Thermosynechococcus vestitus BP-1

B-factor: mean 12.95, std 7.72, range [3.22, 53.68]

Sequence (127 aa):
TIAKDALGNDVIAAEWLKTHAPGDRTLTQGLKGDPTYLVVESDKTLATFGINAVCTHLGCVVPFNAAENKFICPCHGSQYNNQGRVVRGPAPLSLALAHCDVDDGKVVFVPWTETDFRTGEAPWWSA

Radius of gyration: 13.8 Å; Cα contacts (8 Å, |Δi|>4): 290; chains: 1; bounding box: 28×31×36 Å